Protein AF-A0A9X2HVQ2-F1 (afdb_monomer)

Foldseek 3Di:
DDPVVVVVVVVVVVVVVVVVVVCVVPPCVCVVVCVVVVCVVVVVPPPVVVVVVVVPPPPPVVVVVVD

Secondary structure (DSSP, 8-state):
--HHHHHHHHHHHHHHHHHHHHHHHH--TTHHHHHHHHHHHHHSS--HHHHHHHTTS--HHHHHT--

Structure (mmCIF, N/CA/C/O backbone):
data_AF-A0A9X2HVQ2-F1
#
_entry.i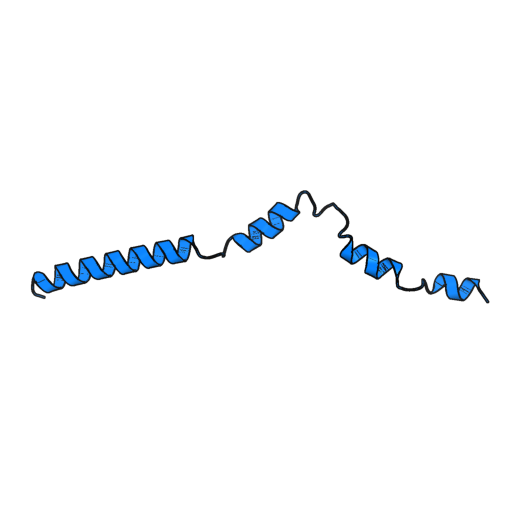d   AF-A0A9X2HVQ2-F1
#
loop_
_atom_site.group_PDB
_atom_site.id
_atom_site.type_symbol
_atom_site.label_atom_id
_atom_site.label_alt_id
_atom_site.label_comp_id
_atom_site.label_asym_id
_atom_site.label_entity_id
_atom_site.label_seq_id
_atom_site.pdbx_PDB_ins_code
_atom_site.Cartn_x
_atom_site.Cartn_y
_atom_site.Cartn_z
_atom_site.occupancy
_atom_site.B_iso_or_equiv
_atom_site.auth_seq_id
_atom_site.auth_comp_id
_atom_site.auth_asym_id
_atom_site.auth_atom_id
_atom_site.pdbx_PDB_model_num
ATOM 1 N N . MET A 1 1 ? 21.337 6.210 -19.331 1.00 61.31 1 MET A N 1
ATOM 2 C CA . MET A 1 1 ? 20.611 4.954 -19.061 1.00 61.31 1 MET A CA 1
ATOM 3 C C . MET A 1 1 ? 19.800 4.594 -20.292 1.00 61.31 1 MET A C 1
ATOM 5 O O . MET A 1 1 ? 19.085 5.431 -20.829 1.00 61.31 1 MET A O 1
ATOM 9 N N . ASP A 1 2 ? 20.020 3.382 -20.772 1.00 73.44 2 ASP A N 1
ATOM 10 C CA . ASP A 1 2 ? 19.396 2.696 -21.907 1.00 73.44 2 ASP A CA 1
ATOM 11 C C . ASP A 1 2 ? 17.870 2.561 -21.736 1.00 73.44 2 ASP A C 1
ATOM 13 O O . ASP A 1 2 ? 17.350 2.400 -20.632 1.00 73.44 2 ASP A O 1
ATOM 17 N N . LYS A 1 3 ? 17.127 2.661 -22.847 1.00 74.88 3 LYS A N 1
ATOM 18 C CA . LYS A 1 3 ? 15.652 2.790 -22.864 1.00 74.88 3 LYS A CA 1
ATOM 19 C C . LYS A 1 3 ? 14.925 1.632 -22.163 1.00 74.88 3 LYS A C 1
ATOM 21 O O . LYS A 1 3 ? 13.854 1.844 -21.602 1.00 74.88 3 LYS A O 1
ATOM 26 N N . GLY A 1 4 ? 15.514 0.434 -22.166 1.00 77.44 4 GLY A N 1
ATOM 27 C CA . GLY A 1 4 ? 14.968 -0.737 -21.469 1.00 77.44 4 GLY A CA 1
ATOM 28 C C . GLY A 1 4 ? 14.980 -0.582 -19.947 1.00 77.44 4 GLY A C 1
ATOM 29 O O . GLY A 1 4 ? 14.015 -0.941 -19.276 1.00 77.44 4 GLY A O 1
ATOM 30 N N . THR A 1 5 ? 16.021 0.051 -19.409 1.00 86.06 5 THR A N 1
ATOM 31 C CA . THR A 1 5 ? 16.164 0.302 -17.973 1.00 86.06 5 THR A CA 1
ATOM 32 C C . THR A 1 5 ? 15.140 1.329 -17.475 1.00 86.06 5 THR A C 1
ATOM 34 O O . THR A 1 5 ? 14.574 1.152 -16.399 1.00 86.06 5 THR A O 1
ATOM 37 N N . LEU A 1 6 ? 14.806 2.353 -18.276 1.00 85.12 6 LEU A N 1
ATOM 38 C CA . LEU A 1 6 ? 13.737 3.307 -17.928 1.00 85.12 6 LEU A CA 1
ATOM 39 C C . LEU A 1 6 ? 12.355 2.642 -17.821 1.00 85.12 6 LEU A C 1
ATOM 41 O O . LEU A 1 6 ? 11.602 2.944 -16.895 1.00 85.12 6 LEU A O 1
ATOM 45 N N . GLY A 1 7 ? 12.024 1.730 -18.740 1.00 86.56 7 GLY A N 1
ATOM 46 C CA . GLY A 1 7 ? 10.744 1.013 -18.712 1.00 86.56 7 GLY A CA 1
ATOM 47 C C . GLY A 1 7 ? 10.620 0.071 -17.510 1.00 86.56 7 GLY A C 1
ATOM 48 O O . GLY A 1 7 ? 9.585 0.040 -16.837 1.00 86.56 7 GLY A O 1
ATOM 49 N N . ALA A 1 8 ? 11.702 -0.645 -17.190 1.00 88.62 8 ALA A N 1
ATOM 50 C CA . ALA A 1 8 ? 11.756 -1.524 -16.025 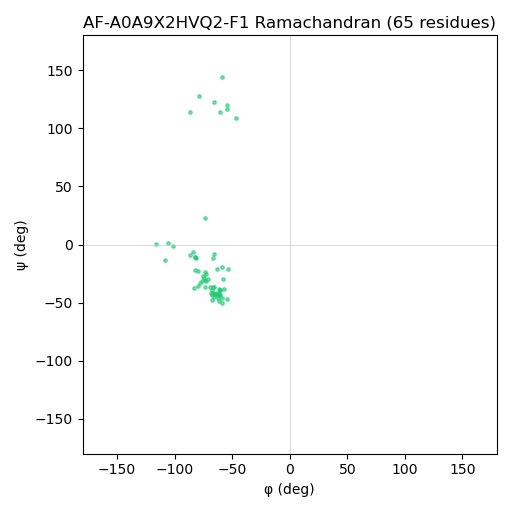1.00 88.62 8 ALA A CA 1
ATOM 51 C C . ALA A 1 8 ? 11.581 -0.741 -14.711 1.00 88.62 8 ALA A C 1
ATOM 53 O O . ALA A 1 8 ? 10.758 -1.116 -13.876 1.00 88.62 8 ALA A O 1
ATOM 54 N N . ILE A 1 9 ? 12.281 0.390 -14.556 1.00 93.31 9 ILE A N 1
ATOM 55 C CA . ILE A 1 9 ? 12.166 1.249 -13.367 1.00 93.31 9 ILE A CA 1
ATOM 56 C C . ILE A 1 9 ? 10.742 1.796 -13.221 1.00 93.31 9 ILE A C 1
ATOM 58 O O . ILE A 1 9 ? 10.189 1.760 -12.124 1.00 93.31 9 ILE A O 1
ATOM 62 N N . SER A 1 10 ? 10.119 2.252 -14.312 1.00 92.50 10 SER A N 1
ATOM 63 C CA . SER A 1 10 ? 8.744 2.768 -14.283 1.00 92.50 10 SER A CA 1
ATOM 64 C C . SER A 1 10 ? 7.749 1.726 -13.767 1.00 92.50 10 SER A C 1
ATOM 66 O O . SER A 1 10 ? 6.948 2.024 -12.882 1.00 92.50 10 SER A O 1
ATOM 68 N N . THR A 1 11 ? 7.845 0.490 -14.256 1.00 92.06 11 THR A N 1
ATOM 69 C CA . THR A 1 11 ? 6.937 -0.595 -13.860 1.00 92.06 11 THR A CA 1
ATOM 70 C C . THR A 1 11 ? 7.072 -0.924 -12.372 1.00 92.06 11 THR A C 1
ATOM 72 O O . THR A 1 11 ? 6.072 -1.054 -11.665 1.00 92.06 11 THR A O 1
ATOM 75 N N . VAL A 1 12 ? 8.310 -0.997 -11.872 1.00 95.62 12 VAL A N 1
ATOM 76 C CA . VAL A 1 12 ? 8.589 -1.262 -10.454 1.00 95.62 12 VAL A CA 1
ATOM 77 C C . VAL A 1 12 ? 8.098 -0.114 -9.569 1.00 95.62 12 VAL A C 1
ATOM 79 O O . VAL A 1 12 ? 7.472 -0.364 -8.541 1.00 95.62 12 VAL A O 1
ATOM 82 N N . LEU A 1 13 ? 8.311 1.142 -9.976 1.00 94.94 13 LEU A N 1
ATOM 83 C CA . LEU A 1 13 ? 7.824 2.305 -9.230 1.00 94.94 13 LEU A CA 1
ATOM 84 C C . LEU A 1 13 ? 6.298 2.323 -9.120 1.00 94.94 13 LEU A C 1
ATOM 86 O O . LEU A 1 13 ? 5.775 2.577 -8.036 1.00 94.94 13 LEU A O 1
ATOM 90 N N . VAL A 1 14 ? 5.584 2.012 -10.205 1.00 95.50 14 VAL A N 1
ATOM 91 C CA . VAL A 1 14 ? 4.115 1.930 -10.193 1.00 95.50 14 VAL A CA 1
ATOM 92 C C . VAL A 1 14 ? 3.638 0.797 -9.281 1.00 95.50 14 VAL A C 1
ATOM 94 O O . VAL A 1 14 ? 2.719 1.005 -8.491 1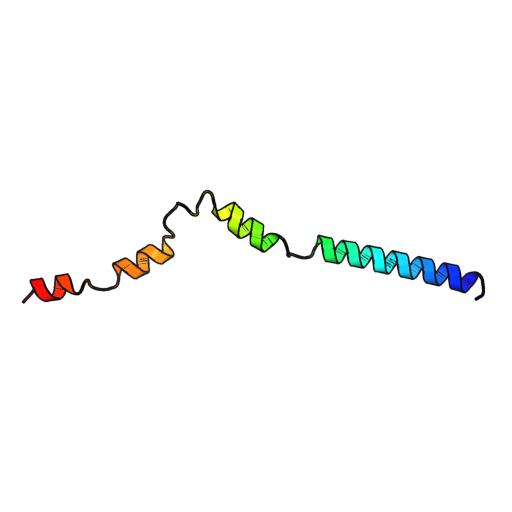.00 95.50 14 VAL A O 1
ATOM 97 N N . ALA A 1 15 ? 4.283 -0.372 -9.324 1.00 95.38 15 ALA A N 1
ATOM 98 C CA . ALA A 1 15 ? 3.943 -1.497 -8.453 1.00 95.38 15 ALA A CA 1
ATOM 99 C C . ALA A 1 15 ? 4.134 -1.161 -6.962 1.00 95.38 15 ALA A C 1
ATOM 101 O O . ALA A 1 15 ? 3.258 -1.447 -6.144 1.00 95.38 15 ALA A O 1
ATOM 102 N N . ILE A 1 16 ? 5.244 -0.503 -6.610 1.00 96.25 16 ILE A N 1
ATOM 103 C CA . ILE A 1 16 ? 5.522 -0.075 -5.231 1.00 96.25 16 ILE A CA 1
ATOM 104 C C . ILE A 1 16 ? 4.537 1.013 -4.792 1.00 96.25 16 ILE A C 1
ATOM 106 O O . ILE A 1 16 ? 4.005 0.940 -3.685 1.00 96.25 16 ILE A O 1
ATOM 110 N N . ALA A 1 17 ? 4.254 1.997 -5.651 1.00 95.75 17 ALA A N 1
ATOM 111 C CA . ALA A 1 17 ? 3.284 3.049 -5.359 1.00 95.75 17 ALA A CA 1
ATOM 112 C C . ALA A 1 17 ? 1.881 2.469 -5.115 1.00 95.75 17 ALA A C 1
ATOM 114 O O . ALA A 1 17 ? 1.219 2.845 -4.148 1.00 95.75 17 ALA A O 1
ATOM 115 N N . PHE A 1 18 ? 1.454 1.507 -5.936 1.00 95.56 18 PHE A N 1
ATOM 116 C CA . PHE A 1 18 ? 0.185 0.807 -5.754 1.00 95.56 18 PHE A CA 1
ATOM 117 C C . PHE A 1 18 ? 0.141 0.046 -4.423 1.00 95.56 18 PHE A C 1
ATOM 119 O O . PHE A 1 18 ? -0.795 0.222 -3.644 1.00 95.56 18 PHE A O 1
ATOM 126 N N . ALA A 1 19 ? 1.182 -0.730 -4.111 1.00 95.19 19 ALA A N 1
ATOM 127 C CA . ALA A 1 19 ? 1.274 -1.458 -2.849 1.00 95.19 19 ALA A CA 1
ATOM 128 C C . ALA A 1 19 ? 1.263 -0.518 -1.630 1.00 95.19 19 ALA A C 1
ATOM 130 O O . ALA A 1 19 ? 0.598 -0.813 -0.638 1.00 95.19 19 ALA A O 1
ATOM 131 N N . ALA A 1 20 ? 1.938 0.633 -1.714 1.00 93.62 20 ALA A N 1
ATOM 132 C CA . ALA A 1 20 ? 1.937 1.647 -0.663 1.00 93.62 20 ALA A CA 1
ATOM 133 C C . ALA A 1 20 ? 0.535 2.232 -0.427 1.00 93.62 20 ALA A C 1
ATOM 135 O O . ALA A 1 20 ? 0.114 2.368 0.723 1.00 93.62 20 ALA A O 1
ATOM 136 N N . VAL A 1 21 ? -0.215 2.524 -1.496 1.00 92.50 21 VAL A N 1
ATOM 137 C CA . VAL A 1 21 ? -1.605 3.000 -1.401 1.00 92.50 21 VAL A CA 1
ATOM 138 C C . VAL A 1 21 ? -2.512 1.924 -0.813 1.00 92.50 21 VAL A C 1
ATOM 140 O O . VAL A 1 21 ? -3.288 2.228 0.091 1.00 92.50 21 VAL A O 1
ATOM 143 N N . CYS A 1 22 ? -2.391 0.671 -1.259 1.00 92.56 22 CYS A N 1
ATOM 144 C CA . CYS A 1 22 ? -3.137 -0.443 -0.680 1.00 92.56 22 CYS A CA 1
ATOM 145 C C . CYS A 1 22 ? -2.829 -0.587 0.814 1.00 92.56 22 CYS A C 1
ATOM 147 O O . CYS A 1 22 ? -3.746 -0.590 1.627 1.00 92.56 22 CYS A O 1
ATOM 149 N N . TRP A 1 23 ? -1.554 -0.626 1.204 1.00 87.31 23 TRP A N 1
ATOM 150 C CA . TRP A 1 23 ? -1.163 -0.746 2.609 1.00 87.31 23 TRP A CA 1
ATOM 151 C C . TRP A 1 23 ? -1.665 0.426 3.459 1.00 87.31 23 TRP A C 1
ATOM 153 O O . TRP A 1 23 ? -2.108 0.231 4.589 1.00 87.31 23 TRP A O 1
ATOM 163 N N . TRP A 1 24 ? -1.635 1.648 2.927 1.00 86.31 24 TRP A N 1
ATOM 164 C CA . TRP A 1 24 ? -2.168 2.824 3.610 1.00 86.31 24 TRP A CA 1
ATOM 165 C C . TRP A 1 24 ? -3.696 2.779 3.740 1.00 86.31 24 TRP A C 1
ATOM 167 O O . TRP A 1 24 ? -4.223 3.072 4.812 1.00 86.31 24 TRP A O 1
ATOM 177 N N . ALA A 1 25 ? -4.402 2.350 2.693 1.00 83.56 25 ALA A N 1
ATOM 178 C CA . ALA A 1 25 ? -5.853 2.178 2.702 1.00 83.56 25 ALA A CA 1
ATOM 179 C C . ALA A 1 25 ? -6.305 1.068 3.668 1.00 83.56 25 ALA A C 1
ATOM 181 O O . ALA A 1 25 ? -7.320 1.222 4.345 1.00 83.56 25 ALA A O 1
ATOM 182 N N . PHE A 1 26 ? -5.531 -0.016 3.780 1.00 75.62 26 PHE A N 1
ATOM 183 C CA . PHE A 1 26 ? -5.761 -1.098 4.743 1.00 75.62 26 PHE A CA 1
ATOM 184 C C . PHE A 1 26 ? -5.180 -0.812 6.134 1.00 75.62 26 PHE A C 1
ATOM 186 O O . PHE A 1 26 ? -5.430 -1.577 7.068 1.00 75.62 26 PHE A O 1
ATOM 193 N N . SER A 1 27 ? -4.434 0.284 6.317 1.00 68.81 27 SER A N 1
ATOM 194 C CA . SER A 1 27 ? -3.883 0.631 7.621 1.00 68.81 27 SER A CA 1
ATOM 195 C C . SER A 1 27 ? -5.032 0.959 8.583 1.00 68.81 27 SER A C 1
ATOM 197 O O . SER A 1 27 ? -5.800 1.893 8.335 1.00 68.81 27 SER A O 1
ATOM 199 N N . PRO A 1 28 ? -5.154 0.258 9.726 1.00 62.16 28 PRO A N 1
ATOM 200 C CA . PRO A 1 28 ? -6.272 0.394 10.660 1.00 62.16 28 PRO A CA 1
ATOM 201 C C . PRO A 1 28 ? -6.216 1.702 11.470 1.00 62.16 28 PRO A C 1
ATOM 203 O O . PRO A 1 28 ? -6.822 1.810 12.534 1.00 62.16 28 PRO A O 1
ATOM 206 N N . LYS A 1 29 ? -5.524 2.733 10.971 1.00 61.47 29 LYS A N 1
ATOM 207 C CA . LYS A 1 29 ? -5.264 4.002 11.660 1.00 61.47 29 LYS A CA 1
ATOM 208 C C . LYS A 1 29 ? -6.527 4.837 11.918 1.00 61.47 29 LYS A C 1
ATOM 210 O O . LYS A 1 29 ? -6.457 5.827 12.636 1.00 61.47 29 LYS A O 1
ATOM 215 N N . ARG A 1 30 ? -7.684 4.437 11.372 1.00 59.31 30 ARG A N 1
ATOM 216 C CA . ARG A 1 30 ? -8.995 5.030 11.695 1.00 59.31 30 ARG A CA 1
ATOM 217 C C . ARG A 1 30 ? -9.909 4.131 12.528 1.00 59.31 30 ARG A C 1
ATOM 219 O O . ARG A 1 30 ? -10.857 4.662 13.091 1.00 59.31 30 ARG A O 1
ATOM 226 N N . LYS A 1 31 ? -9.622 2.826 12.673 1.00 58.59 31 LYS A N 1
ATOM 227 C CA . LYS A 1 31 ? -10.455 1.920 13.494 1.00 58.59 31 LYS A CA 1
ATOM 228 C C . LYS A 1 31 ? -10.568 2.416 14.933 1.00 58.59 31 LYS A C 1
ATOM 230 O O . LYS A 1 31 ? -11.659 2.432 15.478 1.00 58.59 31 LYS A O 1
ATOM 235 N N . LYS A 1 32 ? -9.471 2.953 15.476 1.00 60.31 32 LYS A N 1
ATOM 236 C CA . LYS A 1 32 ? -9.436 3.497 16.838 1.00 60.31 32 LYS A CA 1
ATOM 237 C C . LYS A 1 32 ? -10.401 4.673 17.058 1.00 60.31 32 LYS A C 1
ATOM 239 O O . LYS A 1 32 ? -11.010 4.746 18.110 1.00 60.31 32 LYS A O 1
ATOM 244 N N . ARG A 1 33 ? -10.565 5.562 16.067 1.00 60.72 33 ARG A N 1
ATOM 245 C CA . ARG A 1 33 ? -11.518 6.686 16.156 1.00 60.72 33 ARG A CA 1
ATOM 246 C C . ARG A 1 33 ? -12.957 6.244 15.922 1.00 60.72 33 ARG A C 1
ATOM 248 O O . ARG A 1 33 ? -13.850 6.793 16.537 1.00 60.72 33 ARG A O 1
ATOM 255 N N . PHE A 1 34 ? -13.178 5.244 15.069 1.00 60.16 34 PHE A N 1
ATOM 256 C CA . PHE A 1 34 ? -14.518 4.698 14.849 1.00 60.16 34 PHE A CA 1
ATOM 257 C C . PHE A 1 34 ? -15.020 3.856 16.022 1.00 60.16 34 PHE A C 1
ATOM 259 O O . PHE A 1 34 ? -16.214 3.857 16.258 1.00 60.16 34 PHE A O 1
ATOM 266 N N . GLU A 1 35 ? -14.153 3.164 16.762 1.00 63.78 35 GLU A N 1
ATOM 267 C CA . GLU A 1 35 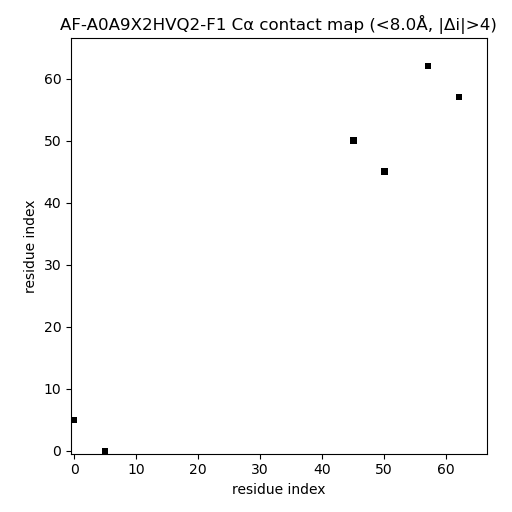? -14.543 2.485 18.007 1.00 63.78 35 GLU A CA 1
ATOM 268 C C . GLU A 1 35 ? -14.921 3.494 19.102 1.00 63.78 35 GLU A C 1
ATOM 270 O O . GLU A 1 35 ? -15.908 3.286 19.795 1.00 63.78 35 GLU A O 1
ATOM 275 N N . GLU A 1 36 ? -14.197 4.613 19.210 1.00 63.22 36 GLU A N 1
ATOM 276 C CA . GLU A 1 36 ? -14.519 5.715 20.132 1.00 63.22 36 GLU A CA 1
ATOM 277 C C . GLU A 1 36 ? -15.816 6.438 19.729 1.00 63.22 36 GLU A C 1
ATOM 279 O O . GLU A 1 36 ? -16.712 6.611 20.553 1.00 63.22 36 GLU A O 1
ATOM 284 N N . ASP A 1 37 ? -15.956 6.790 18.446 1.00 64.75 37 ASP A N 1
ATOM 285 C CA . ASP A 1 37 ? -17.118 7.521 17.938 1.00 64.75 37 ASP A CA 1
ATOM 286 C C . ASP A 1 37 ? -18.376 6.632 17.843 1.00 64.75 37 ASP A C 1
ATOM 288 O O . ASP A 1 37 ? -19.491 7.114 18.013 1.00 64.75 37 ASP A O 1
ATOM 292 N N . ALA A 1 38 ? -18.235 5.325 17.593 1.00 66.75 38 ALA A N 1
ATOM 293 C CA . ALA A 1 38 ? -19.359 4.382 17.634 1.00 66.75 38 ALA A CA 1
ATOM 294 C C . ALA A 1 38 ? -19.813 4.092 19.064 1.00 66.75 38 ALA A C 1
ATOM 296 O O . ALA A 1 38 ? -20.967 3.719 19.265 1.00 66.75 38 ALA A O 1
ATOM 297 N N . ASN A 1 39 ? -18.924 4.279 20.044 1.00 65.56 39 ASN A N 1
ATOM 298 C CA . ASN A 1 39 ? -19.291 4.209 21.442 1.00 65.56 39 ASN A CA 1
ATOM 299 C C . ASN A 1 39 ? -19.899 5.525 21.940 1.00 65.56 39 ASN A C 1
ATOM 301 O O . ASN A 1 39 ? -20.473 5.481 23.002 1.00 65.56 39 ASN A O 1
ATOM 305 N N . LEU A 1 40 ? -19.871 6.659 21.218 1.00 65.19 40 LEU A N 1
ATOM 306 C CA . LEU A 1 40 ? -20.550 7.909 21.631 1.00 65.19 40 LEU A CA 1
ATOM 307 C C . LEU A 1 40 ? -22.057 7.761 21.935 1.00 65.19 40 LEU A C 1
ATOM 309 O O . LEU A 1 40 ? -22.463 8.235 22.990 1.00 65.19 40 LEU A O 1
ATOM 313 N N . PRO A 1 41 ? -22.901 7.101 21.109 1.00 66.06 41 PRO A N 1
ATOM 314 C CA . PRO A 1 41 ? -24.310 6.881 21.464 1.00 66.06 41 PRO A CA 1
ATOM 315 C C . PRO A 1 41 ? -24.507 5.937 22.666 1.00 66.06 41 PRO A C 1
ATOM 317 O O . PRO A 1 41 ? -25.615 5.858 23.187 1.00 66.06 41 PRO A O 1
ATOM 320 N N . PHE A 1 42 ? -23.448 5.242 23.098 1.00 58.19 42 PHE A N 1
ATOM 321 C CA . PHE A 1 42 ? -23.417 4.331 24.247 1.00 58.19 42 PHE A CA 1
ATOM 322 C C . PHE A 1 42 ? -22.466 4.809 25.364 1.00 58.19 42 PHE A C 1
ATOM 324 O O . PHE A 1 42 ? -22.326 4.145 26.383 1.00 58.19 42 PHE A O 1
ATOM 331 N N . ALA A 1 43 ? -21.791 5.951 25.203 1.00 59.66 43 ALA A N 1
ATOM 332 C CA . ALA A 1 43 ? -20.810 6.485 26.152 1.00 59.66 43 ALA A CA 1
ATOM 333 C C . ALA A 1 43 ? -21.522 7.171 27.318 1.00 59.66 43 ALA A C 1
ATOM 335 O O . ALA A 1 43 ? -20.969 7.271 28.411 1.00 59.66 43 ALA A O 1
ATOM 336 N N . ASP A 1 44 ? -22.765 7.587 27.069 1.00 59.25 44 ASP A N 1
ATOM 337 C CA . ASP A 1 44 ? -23.722 8.033 28.072 1.00 59.25 44 ASP A CA 1
ATOM 338 C C . ASP A 1 44 ? -24.455 6.852 28.743 1.00 59.25 44 ASP A C 1
ATOM 340 O O . ASP A 1 44 ? -25.130 7.046 29.758 1.00 59.25 44 ASP A O 1
ATOM 344 N N . GLU A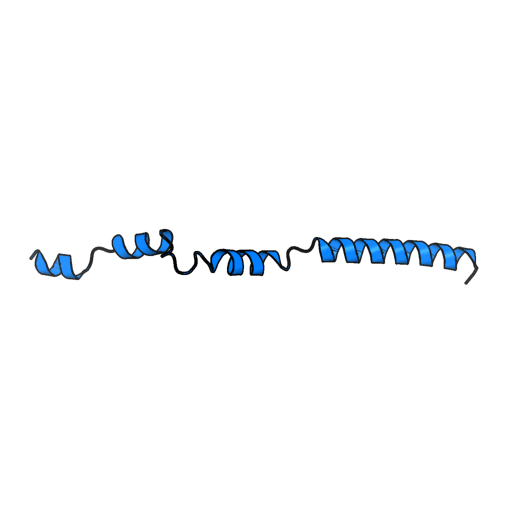 1 45 ? -24.323 5.617 28.229 1.00 59.97 45 GLU A N 1
ATOM 345 C CA . GLU A 1 45 ? -24.749 4.432 28.973 1.00 59.97 45 GLU A CA 1
ATOM 346 C C . GLU A 1 45 ? -23.677 4.106 30.020 1.00 59.97 45 GLU A C 1
ATOM 348 O O . GLU A 1 45 ? -22.490 4.001 29.701 1.00 59.97 45 GLU A O 1
ATOM 353 N N . PRO A 1 46 ? -24.051 3.945 31.300 1.00 59.25 46 PRO A N 1
ATOM 354 C CA . PRO A 1 46 ? -23.084 3.610 32.328 1.00 59.25 46 PRO A CA 1
ATOM 355 C C . PRO A 1 46 ? -22.447 2.270 31.967 1.00 59.25 46 PRO A C 1
ATOM 357 O O . PRO A 1 46 ? -23.131 1.246 31.992 1.00 59.25 46 PRO A O 1
ATOM 360 N N . ASN A 1 47 ? -21.144 2.272 31.669 1.00 58.03 47 ASN A N 1
ATOM 361 C CA . ASN A 1 47 ? -20.362 1.056 31.483 1.00 58.03 47 ASN A CA 1
ATOM 362 C C . ASN A 1 47 ? -20.675 0.100 32.641 1.00 58.03 47 ASN A C 1
ATOM 364 O O . ASN A 1 47 ? -20.265 0.321 33.784 1.00 58.03 47 ASN A O 1
ATOM 368 N N . GLU A 1 48 ? -21.397 -0.989 32.362 1.00 57.75 48 GLU A N 1
ATOM 369 C CA . GLU A 1 48 ? -21.779 -1.971 33.386 1.00 57.75 48 GLU A CA 1
ATOM 370 C C . GLU A 1 48 ? -20.548 -2.578 34.081 1.00 57.75 48 GLU A C 1
ATOM 372 O O . GLU A 1 48 ? -20.634 -3.080 35.201 1.00 57.75 48 GLU A O 1
ATOM 377 N N . ARG A 1 49 ? -19.380 -2.466 33.435 1.00 55.41 49 ARG A N 1
ATOM 378 C CA . ARG A 1 49 ? -18.073 -2.880 33.952 1.00 55.41 49 ARG A CA 1
ATOM 379 C C . ARG A 1 49 ? -17.511 -1.940 35.025 1.00 55.41 49 ARG A C 1
ATOM 381 O O . ARG A 1 49 ? -16.809 -2.416 35.907 1.00 55.41 49 ARG A O 1
ATOM 388 N N . GLU A 1 50 ? -17.838 -0.646 35.003 1.00 56.22 50 GLU A N 1
ATOM 389 C CA . GLU A 1 50 ? -17.435 0.298 36.061 1.00 56.22 50 GLU A CA 1
ATOM 390 C C . GLU A 1 50 ? -18.397 0.246 37.256 1.00 56.22 50 GLU A C 1
ATOM 392 O O . GLU A 1 50 ? -17.953 0.226 38.406 1.00 56.22 50 GLU A O 1
ATOM 397 N N . LYS A 1 51 ? -19.706 0.072 37.010 1.00 53.25 51 LYS A N 1
ATOM 398 C CA . LYS A 1 51 ? -20.714 -0.058 38.083 1.00 53.25 51 LYS A CA 1
ATOM 399 C C . LYS A 1 51 ? -20.534 -1.283 38.986 1.00 53.25 51 LYS A C 1
ATOM 401 O O . LYS A 1 51 ? -21.074 -1.299 40.093 1.00 53.25 51 LYS A O 1
ATOM 406 N N . GLN A 1 52 ? -19.820 -2.317 38.541 1.00 54.59 52 GLN A N 1
ATOM 407 C CA . GLN A 1 52 ? -19.542 -3.500 39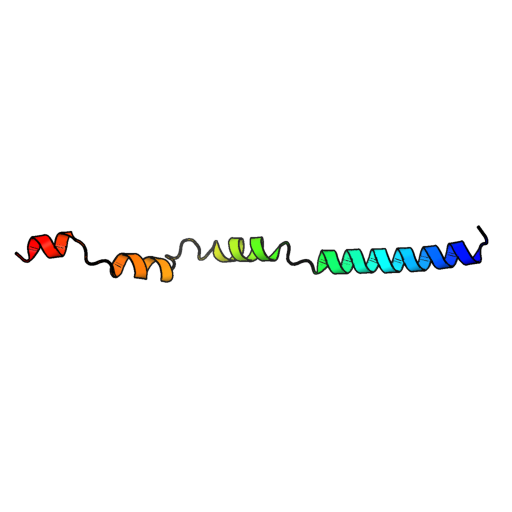.365 1.00 54.59 52 GLN A CA 1
ATOM 408 C C . GLN A 1 52 ? -18.360 -3.309 40.324 1.00 54.59 52 GLN A C 1
ATOM 410 O O . GLN A 1 52 ? -18.302 -3.995 41.344 1.00 54.59 52 GLN A O 1
ATOM 415 N N . THR A 1 53 ? -17.460 -2.364 40.051 1.00 54.97 53 THR A N 1
ATOM 416 C CA . THR A 1 53 ? -16.320 -2.086 40.938 1.00 54.97 53 THR A CA 1
ATOM 417 C C . THR A 1 53 ? -16.748 -1.224 42.129 1.0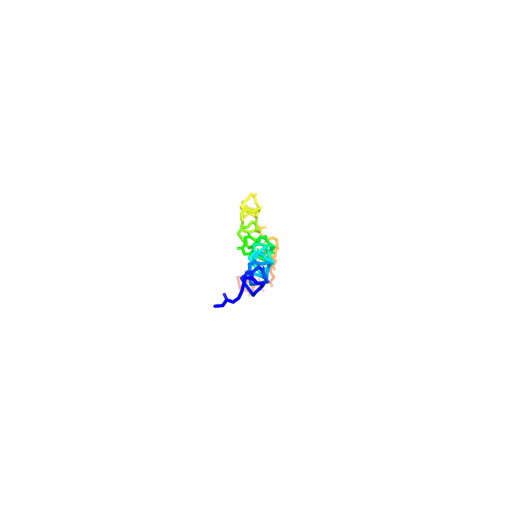0 54.97 53 THR A C 1
ATOM 419 O O . THR A 1 53 ? -16.314 -1.467 43.252 1.00 54.97 53 THR A O 1
ATOM 422 N N . GLU A 1 54 ? -17.685 -0.294 41.928 1.00 54.09 54 GLU A N 1
ATOM 423 C CA . GLU A 1 54 ? -18.184 0.577 43.002 1.00 54.09 54 GLU A CA 1
ATOM 424 C C . GLU A 1 54 ? -19.160 -0.141 43.957 1.00 54.09 54 GLU A C 1
ATOM 426 O O . GLU A 1 54 ? -19.163 0.126 45.154 1.00 54.09 54 GLU A O 1
ATOM 431 N N . LYS A 1 55 ? -19.935 -1.126 43.476 1.00 56.00 55 LYS A N 1
ATOM 432 C CA . LYS A 1 55 ? -20.896 -1.874 44.316 1.00 56.00 55 LYS A CA 1
ATOM 433 C C . LYS A 1 55 ? -20.303 -3.008 45.158 1.00 56.00 55 LYS A C 1
ATOM 435 O O . LYS A 1 55 ? -21.012 -3.547 46.003 1.00 56.00 55 LYS A O 1
ATOM 440 N N . ASN A 1 56 ? -19.050 -3.397 44.916 1.00 56.44 56 ASN A N 1
ATOM 441 C CA . ASN A 1 56 ? -18.396 -4.509 45.619 1.00 56.44 56 ASN A CA 1
ATOM 442 C C . ASN A 1 56 ? -17.354 -4.062 46.651 1.00 56.44 56 ASN A C 1
ATOM 444 O O . ASN A 1 56 ? -16.745 -4.914 47.296 1.00 56.44 56 ASN A O 1
ATOM 448 N N . THR A 1 57 ? -17.158 -2.756 46.843 1.00 59.97 57 THR A N 1
ATOM 449 C CA . THR A 1 57 ? -16.440 -2.269 48.023 1.00 59.97 57 THR A CA 1
ATOM 450 C C . THR A 1 57 ? -17.480 -2.127 49.131 1.00 59.97 57 THR A C 1
ATOM 452 O O . THR A 1 57 ? -18.394 -1.317 48.973 1.00 59.97 57 THR A O 1
ATOM 455 N N . PRO A 1 58 ? -17.417 -2.924 50.215 1.00 58.97 58 PRO A N 1
ATOM 456 C CA . PRO A 1 58 ? -18.302 -2.740 51.355 1.00 58.97 58 PRO A CA 1
ATOM 457 C C . PRO A 1 58 ? -18.141 -1.293 51.802 1.00 58.97 58 PRO A C 1
ATOM 459 O O . PRO A 1 58 ? -17.029 -0.889 52.145 1.00 58.97 58 PRO A O 1
ATOM 462 N N . SER A 1 59 ? -19.212 -0.502 51.719 1.00 61.81 59 SER A N 1
ATOM 463 C CA . SER A 1 59 ? -19.174 0.870 52.198 1.00 61.81 59 SER A CA 1
ATOM 4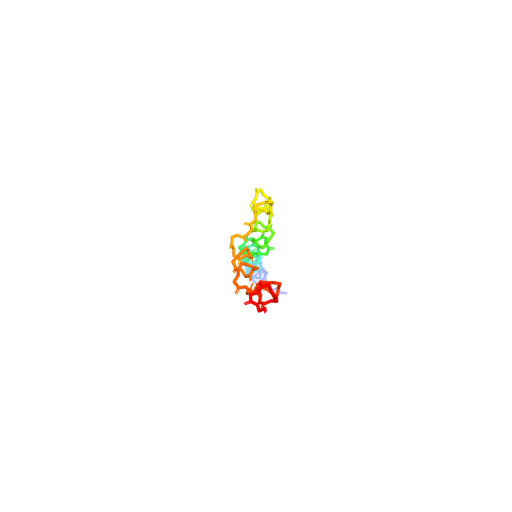64 C C . SER A 1 59 ? -18.705 0.830 53.649 1.00 61.81 59 SER A C 1
ATOM 466 O O . SER A 1 59 ? -19.315 0.168 54.491 1.00 61.81 59 SER A O 1
ATOM 468 N N . THR A 1 60 ? -17.585 1.491 53.940 1.00 66.06 60 THR A N 1
ATOM 469 C CA . THR A 1 60 ? -17.032 1.622 55.297 1.00 66.06 60 THR A CA 1
ATOM 470 C C . THR A 1 60 ? -18.076 2.187 56.275 1.00 66.06 60 THR A C 1
ATOM 472 O O . THR A 1 60 ? -18.005 1.929 57.477 1.00 66.06 60 THR A O 1
ATOM 475 N N . ASP A 1 61 ? -19.109 2.857 55.758 1.00 64.19 61 ASP A N 1
ATOM 476 C CA . ASP A 1 61 ? -20.239 3.385 56.521 1.00 64.19 61 ASP A CA 1
ATOM 477 C C . ASP A 1 61 ? -21.183 2.290 57.056 1.00 64.19 61 ASP A C 1
ATOM 479 O O . ASP A 1 61 ? -21.757 2.443 58.137 1.00 64.19 61 ASP A O 1
ATOM 483 N N . ASP A 1 62 ? -21.303 1.149 56.367 1.00 63.81 62 ASP A N 1
ATOM 484 C CA . ASP A 1 62 ? -22.123 0.018 56.826 1.00 63.81 62 ASP A CA 1
ATOM 485 C C . ASP A 1 62 ? -21.448 -0.755 57.969 1.00 63.81 62 ASP A C 1
ATOM 487 O O . ASP A 1 62 ? -22.123 -1.349 58.813 1.00 63.81 62 ASP A O 1
ATOM 491 N N . VAL A 1 63 ? -20.112 -0.727 58.035 1.00 64.88 63 VAL A N 1
ATOM 492 C CA . VAL A 1 63 ? -19.333 -1.367 59.108 1.00 64.88 63 VAL A CA 1
ATOM 493 C C . VAL A 1 63 ? -19.450 -0.573 60.414 1.00 64.88 63 VAL A C 1
ATOM 495 O O . VAL A 1 63 ? -19.573 -1.171 61.481 1.00 64.88 63 VAL A O 1
ATOM 498 N N . ALA A 1 64 ? -19.493 0.762 60.338 1.00 65.06 64 ALA A N 1
ATOM 499 C CA . ALA A 1 64 ? -19.630 1.641 61.502 1.00 65.06 64 ALA A CA 1
ATOM 500 C C . ALA A 1 64 ? -21.040 1.630 62.123 1.00 65.06 64 ALA A C 1
ATOM 502 O O . ALA A 1 64 ? -21.191 1.910 63.307 1.00 65.06 64 ALA A O 1
ATOM 503 N N . ARG A 1 65 ? -22.074 1.296 61.341 1.00 66.12 65 ARG A N 1
ATOM 504 C CA . ARG A 1 65 ? -23.479 1.267 61.791 1.00 66.12 65 ARG A CA 1
ATOM 505 C C . ARG A 1 65 ? -23.905 -0.058 62.434 1.00 66.12 65 ARG A C 1
ATOM 507 O O . ARG A 1 65 ? -25.031 -0.164 62.918 1.00 66.12 65 ARG A O 1
ATOM 514 N N . ARG A 1 66 ? -23.052 -1.085 62.354 1.00 69.75 66 ARG A N 1
ATOM 515 C CA . ARG A 1 66 ? -23.334 -2.463 62.793 1.00 69.75 66 ARG A CA 1
ATOM 516 C C . ARG A 1 66 ? -22.716 -2.817 64.152 1.00 69.75 66 ARG A C 1
ATOM 518 O O . ARG A 1 66 ? -22.912 -3.943 64.603 1.00 69.75 66 ARG A O 1
ATOM 525 N N . ASN A 1 67 ? -21.982 -1.889 64.763 1.00 54.69 67 ASN A N 1
ATOM 526 C CA . ASN A 1 67 ? -21.406 -1.978 66.109 1.00 54.69 67 ASN A CA 1
ATOM 527 C C . ASN A 1 67 ? -21.981 -0.868 66.999 1.00 54.69 67 ASN A C 1
ATOM 529 O O . ASN A 1 67 ? -21.862 -0.998 68.234 1.00 54.69 67 ASN A O 1
#

pLDDT: mean 71.38, std 14.67, range [53.25, 96.25]

Mean predicted aligned error: 16.35 Å

Radius of gyration: 29.05 Å; Cα contacts (8 Å, |Δi|>4): 3; chains: 1; bounding box: 45×12×89 Å

Organism: NCBI:txid2944139

InterPro domains:
  IPR008621 Cbb3-type cytochrome oxidase component [PF05545] (9-45)
  IPR008621 Cbb3-type cytochrome oxidase component [cd01324] (1-43)

Sequence (67 aa):
MDKGTLGAISTVLVAIAFAAVCWWA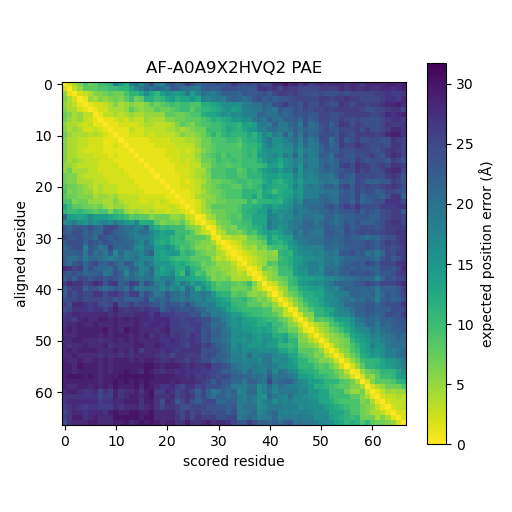FSPKRKKRFEEDANLPFADEPNEREKQTEKNTPSTDDVARRN

Solvent-accessible surface area (backbone atoms only — not comparable to full-atom values): 4153 Å² total; per-residue (Å²): 134,60,74,67,59,57,54,53,50,51,54,52,51,52,54,51,52,50,51,51,51,50,53,57,72,68,44,67,85,54,52,68,56,49,58,55,58,67,35,52,89,48,64,81,45,78,57,70,76,59,60,55,60,68,71,68,51,79,58,71,69,62,63,67,74,73,113